Protein AF-A0A937BBY9-F1 (afdb_monomer_lite)

Sequence (87 aa):
MCLQLLVENAVKHNVVSRHNPIRIVIKTTDDGYLTVENNLNKKTRKSIESTGIGLANIREKYRLLNHSDVTITETSEHFRVVIPLIG

Foldseek 3Di:
DLVVLLVVVQVVFADDDPVDHKDWDWDADPVAKIKIKIWHRGDPDPPDDDPCVSVVVVQVVCVVVVHNPWDWDDDNTMTMTMGGHDD

Structure (mmCIF, N/CA/C/O backbone):
data_AF-A0A937BBY9-F1
#
_entry.id   AF-A0A937BBY9-F1
#
loop_
_atom_site.group_PDB
_atom_site.id
_atom_site.type_symbol
_atom_site.label_atom_id
_atom_site.label_alt_id
_atom_site.label_comp_id
_atom_site.label_asym_id
_atom_site.label_entity_id
_atom_site.label_seq_id
_atom_site.pdbx_PDB_ins_code
_atom_site.Cartn_x
_atom_site.Cartn_y
_atom_site.Cartn_z
_atom_site.occupancy
_atom_site.B_iso_or_equiv
_atom_site.auth_seq_id
_atom_site.auth_comp_id
_atom_site.auth_asym_id
_atom_site.auth_atom_id
_atom_site.pdbx_PDB_model_num
ATOM 1 N N . MET A 1 1 ? -4.401 12.217 5.054 1.00 67.06 1 MET A N 1
ATOM 2 C CA . MET A 1 1 ? -2.927 12.026 5.088 1.00 67.06 1 MET A CA 1
ATOM 3 C C . MET A 1 1 ? -2.483 10.649 4.579 1.00 67.06 1 MET A C 1
ATOM 5 O O . MET A 1 1 ? -1.556 10.608 3.787 1.00 67.06 1 MET A O 1
ATOM 9 N N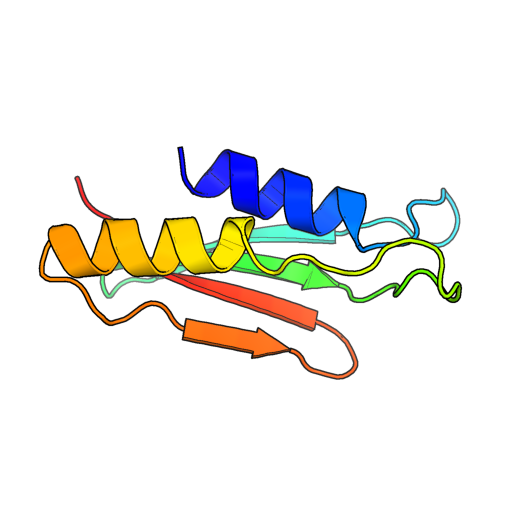 . CYS A 1 2 ? -3.119 9.530 4.964 1.00 86.38 2 CYS A N 1
ATOM 10 C CA . CYS A 1 2 ? -2.670 8.194 4.523 1.00 86.38 2 CYS A CA 1
ATOM 11 C C . CYS A 1 2 ? -2.837 7.940 3.016 1.00 86.38 2 CYS A C 1
ATOM 13 O O . CYS A 1 2 ? -1.946 7.359 2.408 1.00 86.38 2 CYS A O 1
ATOM 15 N N . LEU A 1 3 ? -3.918 8.428 2.397 1.00 89.25 3 LEU A N 1
ATOM 16 C CA . LEU A 1 3 ? -4.152 8.234 0.961 1.00 89.25 3 LEU A CA 1
ATOM 17 C C . LEU A 1 3 ? -3.031 8.819 0.088 1.00 89.25 3 LEU A C 1
ATOM 19 O O . LEU A 1 3 ? -2.529 8.130 -0.792 1.00 89.25 3 LEU A O 1
ATOM 23 N N . GLN A 1 4 ? -2.603 10.056 0.359 1.00 90.50 4 GLN A N 1
ATOM 24 C CA . GLN A 1 4 ? -1.508 10.695 -0.380 1.00 90.50 4 GLN A CA 1
ATOM 25 C C . GLN A 1 4 ? -0.230 9.848 -0.320 1.00 90.50 4 GLN A C 1
ATOM 27 O O . GLN A 1 4 ? 0.358 9.553 -1.354 1.00 90.50 4 GLN A O 1
ATOM 32 N N . LEU A 1 5 ? 0.148 9.390 0.876 1.00 90.75 5 LEU A N 1
ATOM 33 C CA . LEU A 1 5 ? 1.331 8.553 1.078 1.00 90.75 5 LEU A CA 1
ATOM 34 C C . LEU A 1 5 ? 1.231 7.222 0.311 1.00 90.75 5 LEU A C 1
ATOM 36 O O . LEU A 1 5 ? 2.206 6.778 -0.292 1.00 90.75 5 LEU A O 1
ATOM 40 N N . LEU A 1 6 ? 0.053 6.590 0.292 1.00 91.50 6 LEU A N 1
ATOM 41 C CA . LEU A 1 6 ? -0.170 5.346 -0.454 1.00 91.50 6 LEU A CA 1
ATOM 42 C C . LEU A 1 6 ? -0.065 5.552 -1.972 1.00 91.50 6 LEU A C 1
ATOM 44 O O . LEU A 1 6 ? 0.534 4.724 -2.660 1.00 91.50 6 LEU A O 1
ATOM 48 N N . VAL A 1 7 ? -0.571 6.675 -2.485 1.00 92.00 7 VAL A N 1
ATOM 49 C CA . VAL A 1 7 ? -0.432 7.052 -3.900 1.00 92.00 7 VAL A CA 1
ATOM 50 C C . VAL A 1 7 ? 1.031 7.355 -4.250 1.00 92.00 7 VAL A C 1
ATOM 52 O O . VAL A 1 7 ? 1.532 6.870 -5.265 1.00 92.00 7 VAL A O 1
ATOM 55 N N . GLU A 1 8 ? 1.750 8.088 -3.397 1.00 90.50 8 GLU A N 1
ATOM 56 C CA . GLU A 1 8 ? 3.182 8.365 -3.577 1.00 90.50 8 GLU A CA 1
ATOM 57 C C . GLU A 1 8 ? 4.015 7.075 -3.589 1.00 90.50 8 GLU A C 1
ATOM 59 O O . GLU A 1 8 ? 4.882 6.908 -4.450 1.00 90.50 8 GLU A O 1
ATOM 64 N N . ASN A 1 9 ? 3.718 6.127 -2.692 1.00 87.81 9 ASN A N 1
ATOM 65 C CA . ASN A 1 9 ? 4.362 4.812 -2.677 1.00 87.81 9 ASN A CA 1
ATOM 66 C C . ASN A 1 9 ? 4.141 4.059 -3.994 1.00 87.81 9 ASN A C 1
ATOM 68 O O . ASN A 1 9 ? 5.102 3.536 -4.566 1.00 87.81 9 ASN A O 1
ATOM 72 N N . ALA A 1 10 ? 2.906 4.041 -4.502 1.00 89.56 10 ALA A N 1
ATOM 73 C CA . ALA A 1 10 ? 2.587 3.391 -5.766 1.00 89.56 10 ALA A CA 1
ATOM 74 C C . ALA A 1 10 ? 3.437 3.973 -6.912 1.00 89.56 10 ALA A C 1
ATOM 76 O O . ALA A 1 10 ? 4.081 3.226 -7.648 1.00 89.56 10 ALA A O 1
ATOM 77 N N . VAL A 1 11 ? 3.542 5.298 -7.023 1.00 88.81 11 VAL A N 1
ATOM 78 C CA . VAL A 1 11 ? 4.351 5.947 -8.072 1.00 88.81 11 VAL A CA 1
ATOM 79 C C . VAL A 1 11 ? 5.857 5.720 -7.872 1.00 88.81 11 VAL A C 1
ATOM 81 O O . VAL A 1 11 ? 6.589 5.466 -8.832 1.00 88.81 11 VAL A O 1
ATOM 84 N N . LYS A 1 12 ? 6.349 5.779 -6.629 1.00 86.62 12 LYS A N 1
ATOM 85 C CA . LYS A 1 12 ? 7.778 5.636 -6.313 1.00 86.62 12 LYS A CA 1
ATOM 86 C C . LYS A 1 12 ? 8.309 4.248 -6.673 1.00 86.62 12 LYS A C 1
ATOM 88 O O . LYS A 1 12 ? 9.389 4.148 -7.269 1.00 86.62 12 LYS A O 1
ATOM 93 N N . HIS A 1 13 ? 7.549 3.203 -6.350 1.00 82.94 13 HIS A N 1
ATOM 94 C CA . HIS A 1 13 ? 7.986 1.810 -6.465 1.00 82.94 13 HIS A CA 1
ATOM 95 C C . HIS A 1 13 ? 7.654 1.143 -7.814 1.00 82.94 13 HIS A C 1
ATOM 97 O O . HIS A 1 13 ? 8.248 0.111 -8.136 1.00 82.94 13 HIS A O 1
ATOM 103 N N . ASN A 1 14 ? 6.799 1.751 -8.644 1.00 84.56 14 ASN A N 1
ATOM 104 C CA . ASN A 1 14 ? 6.473 1.236 -9.977 1.00 84.56 14 ASN A CA 1
ATOM 105 C C . ASN A 1 14 ? 7.251 1.932 -11.098 1.00 84.56 14 ASN A C 1
ATOM 107 O O . ASN A 1 14 ? 7.530 3.131 -11.053 1.00 84.56 14 ASN A O 1
ATOM 111 N N . VAL A 1 15 ? 7.580 1.176 -12.145 1.00 84.44 15 VAL A N 1
ATOM 112 C CA . VAL A 1 15 ? 7.958 1.705 -13.455 1.00 84.44 15 VAL A CA 1
ATOM 113 C C . VAL A 1 15 ? 6.716 2.362 -14.037 1.00 84.44 15 VAL A C 1
ATOM 115 O O . VAL A 1 15 ? 5.721 1.694 -14.299 1.00 84.44 15 VAL A O 1
ATOM 118 N N . VAL A 1 16 ? 6.783 3.673 -14.245 1.00 83.25 16 VAL A N 1
ATOM 119 C CA . VAL A 1 16 ? 5.716 4.435 -14.891 1.00 83.25 16 VAL A CA 1
ATOM 120 C C . VAL A 1 16 ? 6.177 4.757 -16.304 1.00 83.25 16 VAL A C 1
ATOM 122 O O . VAL A 1 16 ? 7.147 5.489 -16.497 1.00 83.25 16 VAL A O 1
ATOM 125 N N . SER A 1 17 ? 5.509 4.181 -17.301 1.00 84.94 17 SER A N 1
ATOM 126 C CA . SER A 1 17 ? 5.785 4.457 -18.711 1.00 84.94 17 SER A CA 1
ATOM 127 C C . SER A 1 17 ? 4.492 4.472 -19.518 1.00 84.94 17 SER A C 1
ATOM 129 O O . SER A 1 17 ? 3.482 3.922 -19.089 1.00 84.94 17 SER A O 1
ATOM 131 N N . ARG A 1 18 ? 4.521 5.060 -20.719 1.00 84.12 18 ARG A N 1
ATOM 132 C CA . ARG A 1 18 ? 3.359 5.040 -21.623 1.00 84.12 18 ARG A CA 1
ATOM 133 C C . ARG A 1 18 ? 2.928 3.624 -22.022 1.00 84.12 18 ARG A C 1
ATOM 135 O O . ARG A 1 18 ? 1.740 3.386 -22.173 1.00 84.12 18 ARG A O 1
ATOM 142 N N . HIS A 1 19 ? 3.881 2.702 -22.171 1.00 86.56 19 HIS A N 1
ATOM 143 C CA . HIS A 1 19 ? 3.619 1.311 -22.565 1.00 86.56 19 HIS A CA 1
ATOM 144 C C . HIS A 1 19 ? 3.187 0.431 -21.391 1.00 86.56 19 HIS A C 1
ATOM 146 O O . HIS A 1 19 ? 2.608 -0.628 -21.594 1.00 86.56 19 HIS A O 1
ATOM 152 N N . ASN A 1 20 ? 3.480 0.865 -20.166 1.00 84.38 20 ASN A N 1
ATOM 153 C CA . ASN A 1 20 ? 3.111 0.161 -18.954 1.00 84.38 20 ASN A CA 1
ATOM 154 C C . ASN A 1 20 ? 2.643 1.179 -17.901 1.00 84.38 20 ASN A C 1
ATOM 156 O O . ASN A 1 20 ? 3.448 1.618 -17.067 1.00 84.38 20 ASN A O 1
ATOM 160 N N . PRO A 1 21 ? 1.387 1.653 -18.006 1.00 89.50 21 PRO A N 1
ATOM 161 C CA . PRO A 1 21 ? 0.860 2.660 -17.104 1.00 89.50 21 PRO A CA 1
ATOM 162 C C . PRO A 1 21 ? 0.656 2.079 -15.704 1.00 89.50 21 PRO A C 1
ATOM 164 O O . PRO A 1 21 ? 0.327 0.903 -15.523 1.00 89.50 21 PRO A O 1
ATOM 167 N N . ILE A 1 22 ? 0.811 2.937 -14.699 1.00 91.75 22 ILE A N 1
ATOM 168 C CA . ILE A 1 22 ? 0.362 2.617 -13.350 1.00 91.75 22 ILE A CA 1
ATOM 169 C C . ILE A 1 22 ? -1.149 2.826 -13.267 1.00 91.75 22 ILE A C 1
ATOM 171 O O . ILE A 1 22 ? -1.672 3.870 -13.660 1.00 91.75 22 ILE A O 1
ATOM 175 N N . ARG A 1 23 ? -1.851 1.827 -12.746 1.00 94.44 23 ARG A N 1
ATOM 176 C CA . ARG A 1 23 ? -3.280 1.872 -12.464 1.00 94.44 23 ARG A CA 1
ATOM 177 C C . ARG A 1 23 ? -3.462 1.808 -10.962 1.00 94.44 23 ARG A C 1
ATOM 179 O O . ARG A 1 23 ? -3.157 0.783 -10.363 1.00 94.44 23 ARG A O 1
ATOM 186 N N . ILE A 1 24 ? -3.967 2.892 -10.381 1.00 95.62 24 ILE A N 1
ATOM 187 C CA . ILE A 1 24 ? -4.299 2.967 -8.958 1.00 95.62 24 ILE A CA 1
ATOM 188 C C . ILE A 1 24 ? -5.817 2.861 -8.813 1.00 95.62 24 ILE A C 1
ATOM 190 O O . ILE A 1 24 ? -6.559 3.601 -9.457 1.00 95.62 24 ILE A O 1
ATOM 194 N N . VAL A 1 25 ? -6.272 1.935 -7.978 1.00 96.69 25 VAL A N 1
ATOM 195 C CA . VAL A 1 25 ? -7.677 1.737 -7.621 1.00 96.69 25 VAL A CA 1
ATOM 196 C C . VAL A 1 25 ? -7.855 2.134 -6.166 1.00 96.69 25 VAL A C 1
ATOM 198 O O . VAL A 1 25 ? -7.181 1.605 -5.285 1.00 96.69 25 VAL A O 1
ATOM 201 N N . ILE A 1 26 ? -8.777 3.060 -5.926 1.00 96.38 26 ILE A N 1
ATOM 202 C CA . ILE A 1 26 ? -9.160 3.509 -4.590 1.00 96.38 26 ILE A CA 1
ATOM 203 C C . ILE A 1 26 ? -10.641 3.194 -4.440 1.00 96.38 26 ILE A C 1
ATOM 205 O O . ILE A 1 26 ? -11.450 3.638 -5.255 1.00 96.38 26 ILE A O 1
ATOM 209 N N . LYS A 1 27 ? -10.988 2.400 -3.433 1.00 96.06 27 LYS A N 1
ATOM 210 C CA . LYS A 1 27 ? -12.370 1.988 -3.181 1.00 96.06 27 LYS A CA 1
ATOM 211 C C . LYS A 1 27 ? -12.635 1.876 -1.693 1.00 96.06 27 LYS A C 1
ATOM 213 O O . LYS A 1 27 ? -11.727 1.560 -0.925 1.00 96.06 27 LYS A O 1
ATOM 218 N N . THR A 1 28 ? -13.880 2.100 -1.313 1.00 94.75 28 THR A N 1
ATOM 219 C CA . THR A 1 28 ? -14.377 1.796 0.023 1.00 94.75 28 THR A CA 1
ATOM 220 C C . THR A 1 28 ? -15.094 0.453 0.010 1.00 94.75 28 THR A C 1
ATOM 222 O O . THR A 1 28 ? -15.562 0.003 -1.037 1.00 94.75 28 THR A O 1
ATOM 225 N N . THR A 1 29 ? -15.151 -0.195 1.160 1.00 90.94 29 THR A N 1
ATOM 226 C CA . THR A 1 29 ? -15.930 -1.412 1.385 1.00 90.94 29 THR A CA 1
ATOM 227 C C . THR A 1 29 ? -17.085 -1.114 2.341 1.00 90.94 29 THR A C 1
ATOM 229 O O . THR A 1 29 ? -17.020 -0.151 3.110 1.00 90.94 29 THR A O 1
ATOM 232 N N . ASP A 1 30 ? -18.149 -1.917 2.284 1.00 90.62 30 ASP A N 1
ATOM 233 C CA . ASP A 1 30 ? -19.361 -1.703 3.093 1.00 90.62 30 ASP A CA 1
ATOM 234 C C . ASP A 1 30 ? -19.104 -1.843 4.605 1.00 90.62 30 ASP A C 1
ATOM 236 O O . ASP A 1 30 ? -19.817 -1.266 5.419 1.00 90.62 30 ASP A O 1
ATOM 240 N N . ASP A 1 31 ? -18.045 -2.559 4.986 1.00 89.25 31 ASP A N 1
ATOM 241 C CA . ASP A 1 31 ? -17.554 -2.7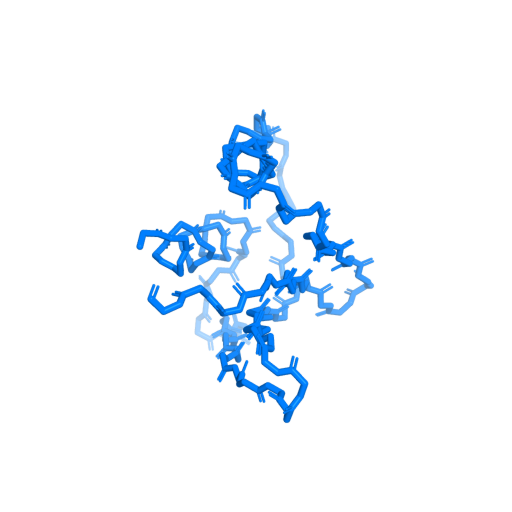16 6.359 1.00 89.25 31 ASP A CA 1
ATOM 242 C C . ASP A 1 31 ? -16.647 -1.559 6.826 1.00 89.25 31 ASP A C 1
ATOM 244 O O . ASP A 1 31 ? -16.040 -1.638 7.892 1.00 89.25 31 ASP A O 1
ATOM 248 N N . GLY A 1 32 ? -16.568 -0.463 6.063 1.00 91.50 32 GLY A N 1
ATOM 249 C CA . GLY A 1 32 ? -15.925 0.774 6.508 1.00 91.50 32 GLY A CA 1
ATOM 250 C C . GLY A 1 32 ? -14.407 0.798 6.340 1.00 91.50 32 GLY A C 1
ATOM 251 O O . GLY A 1 32 ? -13.722 1.468 7.111 1.00 91.50 32 GLY A O 1
ATOM 252 N N . TYR A 1 33 ? -13.857 0.118 5.332 1.00 93.62 33 TYR A N 1
ATOM 253 C CA . TYR A 1 33 ? -12.428 0.180 5.012 1.00 93.62 33 TYR A CA 1
ATOM 254 C C . TYR A 1 33 ? -12.168 0.925 3.705 1.00 93.62 33 TYR A C 1
ATOM 256 O O . TYR A 1 33 ? -12.974 0.934 2.776 1.00 93.62 33 TYR A O 1
ATOM 264 N N . LEU A 1 34 ? -10.987 1.529 3.616 1.00 94.00 34 LEU A N 1
ATOM 265 C CA . LEU A 1 34 ? -10.400 2.059 2.397 1.00 94.00 34 LEU A CA 1
ATOM 266 C C . LEU A 1 34 ? -9.387 1.052 1.858 1.00 94.00 34 LEU A C 1
ATOM 268 O O . LEU A 1 34 ? -8.419 0.702 2.532 1.00 94.00 34 LEU A O 1
ATOM 272 N N . THR A 1 35 ? -9.570 0.645 0.609 1.00 95.19 35 THR A N 1
ATOM 273 C CA . THR A 1 35 ? -8.585 -0.126 -0.147 1.00 95.19 35 THR A CA 1
ATOM 274 C C . THR A 1 35 ? -7.894 0.780 -1.158 1.00 95.19 35 THR A C 1
ATOM 276 O O . THR A 1 35 ? -8.558 1.405 -1.987 1.00 95.19 35 THR A O 1
ATOM 279 N N . VAL A 1 36 ? -6.561 0.802 -1.125 1.00 96.12 36 VAL A N 1
ATOM 280 C CA . VAL A 1 36 ? -5.711 1.423 -2.148 1.00 96.12 36 VAL A CA 1
ATOM 281 C C . VAL A 1 36 ? -4.854 0.336 -2.782 1.00 96.12 36 VAL A C 1
ATOM 283 O O . VAL A 1 36 ? -4.087 -0.336 -2.096 1.00 96.12 36 VAL A O 1
ATOM 286 N N . GLU A 1 37 ? -4.993 0.152 -4.089 1.00 96.12 37 GLU A N 1
ATOM 287 C CA . GLU A 1 37 ? -4.299 -0.885 -4.851 1.00 96.12 37 GLU A CA 1
ATOM 288 C C . GLU A 1 37 ? -3.622 -0.302 -6.087 1.00 96.12 37 GLU A C 1
ATOM 290 O O . GLU A 1 37 ? -4.194 0.554 -6.757 1.00 96.12 37 GLU A O 1
ATOM 295 N N . ASN A 1 38 ? -2.440 -0.809 -6.434 1.00 95.25 38 ASN A N 1
ATOM 296 C CA . ASN A 1 38 ? -1.823 -0.580 -7.736 1.00 95.25 38 ASN A CA 1
ATOM 297 C C . ASN A 1 38 ? -1.392 -1.895 -8.397 1.00 95.25 38 ASN A C 1
ATOM 299 O O . ASN A 1 38 ? -1.029 -2.851 -7.711 1.00 95.25 38 ASN A O 1
ATOM 303 N N . ASN A 1 39 ? -1.375 -1.936 -9.731 1.00 93.44 39 ASN A N 1
ATOM 304 C CA . ASN A 1 39 ? -0.673 -2.994 -10.465 1.00 93.44 39 ASN A CA 1
ATOM 305 C C . ASN A 1 39 ? 0.840 -2.936 -10.191 1.00 93.44 39 ASN A C 1
ATOM 307 O O . ASN A 1 39 ? 1.388 -1.855 -9.966 1.00 93.44 39 ASN A O 1
ATOM 311 N N . LEU A 1 40 ? 1.505 -4.090 -10.187 1.00 86.62 40 LEU A N 1
ATOM 312 C CA . LEU A 1 40 ? 2.932 -4.223 -9.915 1.00 86.62 40 LEU A CA 1
ATOM 313 C C . LEU A 1 40 ? 3.749 -4.261 -11.198 1.00 86.62 40 LEU A C 1
ATOM 315 O O . LEU A 1 40 ? 3.870 -5.274 -11.875 1.00 86.62 40 LEU A O 1
ATOM 319 N N . ASN A 1 41 ? 4.417 -3.147 -11.442 1.00 83.81 41 ASN A N 1
ATOM 320 C CA . ASN A 1 41 ? 5.435 -2.977 -12.458 1.00 83.81 41 ASN A CA 1
ATOM 321 C C . ASN A 1 41 ? 6.747 -2.650 -11.755 1.00 83.81 41 ASN A C 1
ATOM 323 O O . ASN A 1 41 ? 7.208 -1.510 -11.783 1.00 83.81 41 ASN A O 1
ATOM 327 N N . LYS A 1 42 ? 7.320 -3.617 -11.034 1.00 73.06 42 LYS A N 1
ATOM 328 C CA . LYS A 1 42 ? 8.479 -3.362 -10.165 1.00 73.06 42 LYS A CA 1
ATOM 329 C C . LYS A 1 42 ? 9.635 -2.755 -10.961 1.00 73.06 42 LYS A C 1
ATOM 331 O O . LYS A 1 42 ? 10.052 -3.300 -11.982 1.00 73.06 42 LYS A O 1
ATOM 336 N N . LYS A 1 43 ? 10.196 -1.644 -10.470 1.00 71.94 43 LYS A N 1
ATOM 337 C CA . LYS A 1 43 ? 11.465 -1.110 -10.988 1.00 71.94 43 LYS A CA 1
ATOM 338 C C . LYS A 1 43 ? 12.549 -2.172 -10.805 1.00 71.94 43 LYS A C 1
ATOM 340 O O . LYS A 1 43 ? 13.002 -2.412 -9.692 1.00 71.94 43 LYS A O 1
ATOM 345 N N . THR A 1 44 ? 12.978 -2.804 -11.895 1.00 59.50 44 THR A N 1
ATOM 346 C CA . THR A 1 44 ?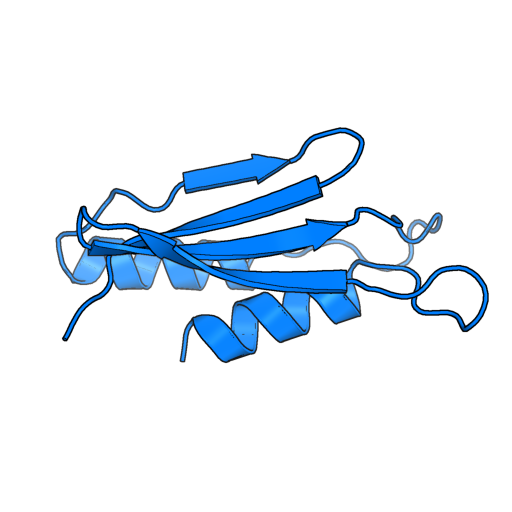 14.080 -3.777 -11.937 1.00 59.50 44 THR A CA 1
ATOM 347 C C . THR A 1 44 ? 15.432 -3.080 -11.789 1.00 59.50 44 THR A C 1
ATOM 349 O O . THR A 1 44 ? 16.276 -3.140 -12.674 1.00 59.50 44 THR A O 1
ATOM 352 N N . ARG A 1 45 ? 15.666 -2.383 -10.673 1.00 48.03 45 ARG A N 1
ATOM 353 C CA . ARG A 1 45 ? 17.008 -1.955 -10.254 1.00 48.03 45 ARG A CA 1
ATOM 354 C C . ARG A 1 45 ? 17.093 -1.920 -8.735 1.00 48.03 45 ARG A C 1
ATOM 356 O O . ARG A 1 45 ? 16.197 -1.408 -8.074 1.00 48.03 45 ARG A O 1
ATOM 363 N N . LYS A 1 46 ? 18.246 -2.352 -8.218 1.00 50.44 46 LYS A N 1
ATOM 364 C CA . LYS A 1 46 ? 18.777 -2.155 -6.853 1.00 50.44 46 LYS A CA 1
ATOM 365 C C . LYS A 1 46 ? 18.811 -0.677 -6.374 1.00 50.44 46 LYS A C 1
ATOM 367 O O . LYS A 1 46 ? 19.524 -0.366 -5.435 1.00 50.44 46 LYS A O 1
ATOM 372 N N . SER A 1 47 ? 18.121 0.260 -7.030 1.00 49.88 47 SER A N 1
ATOM 373 C CA . SER A 1 47 ? 18.304 1.709 -6.862 1.00 49.88 47 SER A CA 1
ATOM 374 C C . SER A 1 47 ? 17.273 2.390 -5.959 1.00 49.88 47 SER A C 1
ATOM 376 O O . SER A 1 47 ? 17.343 3.601 -5.788 1.00 49.88 47 SER A O 1
ATOM 378 N N . ILE A 1 48 ? 16.298 1.663 -5.409 1.00 54.00 48 ILE A N 1
ATOM 379 C CA . ILE A 1 48 ? 15.388 2.200 -4.390 1.00 54.00 48 ILE A CA 1
ATOM 380 C C . ILE A 1 48 ? 15.243 1.134 -3.311 1.00 54.00 48 ILE A C 1
ATOM 382 O O . ILE A 1 48 ? 14.352 0.289 -3.381 1.00 54.00 48 ILE A O 1
ATOM 386 N N . GLU A 1 49 ? 16.129 1.157 -2.318 1.00 58.56 49 GLU A N 1
ATOM 387 C CA . GLU A 1 49 ? 15.835 0.471 -1.064 1.00 58.56 49 GLU A CA 1
ATOM 388 C C . GLU A 1 49 ? 14.546 1.077 -0.501 1.00 58.56 49 GLU A C 1
ATOM 390 O O . GLU A 1 49 ? 14.434 2.287 -0.279 1.00 58.56 49 GLU A O 1
ATOM 395 N N . SER A 1 50 ? 13.518 0.242 -0.347 1.00 67.50 50 SER A N 1
ATOM 396 C CA . SER A 1 50 ? 12.339 0.650 0.399 1.00 67.50 50 SER A CA 1
ATOM 397 C C . SER A 1 50 ? 12.747 0.744 1.858 1.00 67.50 50 SER A C 1
ATOM 399 O O . SER A 1 50 ? 13.035 -0.268 2.487 1.00 67.50 50 SER A O 1
ATOM 401 N N . THR A 1 51 ? 12.753 1.951 2.413 1.00 73.19 51 THR A N 1
ATOM 402 C CA . THR A 1 51 ? 13.030 2.146 3.840 1.00 73.19 51 THR A CA 1
ATOM 403 C C . THR A 1 51 ? 11.878 1.657 4.723 1.00 73.19 51 THR A C 1
ATOM 405 O O . THR A 1 51 ? 11.995 1.668 5.942 1.00 73.19 51 THR A O 1
ATOM 408 N N . GLY A 1 52 ? 10.728 1.285 4.140 1.00 79.50 52 GLY A N 1
ATOM 409 C CA . GLY A 1 52 ? 9.535 0.835 4.869 1.00 79.50 52 GLY A CA 1
ATOM 410 C C . GLY A 1 52 ? 8.843 1.917 5.712 1.00 79.50 52 GLY A C 1
ATOM 411 O O . GLY A 1 52 ? 7.729 1.693 6.186 1.00 79.50 52 GLY A O 1
ATOM 412 N N . ILE A 1 53 ? 9.448 3.104 5.843 1.00 84.19 53 ILE A N 1
ATOM 413 C CA . ILE A 1 53 ? 9.018 4.196 6.730 1.00 84.19 53 ILE A CA 1
ATOM 414 C C . ILE A 1 53 ? 7.565 4.596 6.466 1.00 84.19 53 ILE A C 1
ATOM 416 O O . ILE A 1 53 ? 6.799 4.785 7.405 1.00 84.19 53 ILE A O 1
ATOM 420 N N . GLY A 1 54 ? 7.146 4.679 5.199 1.00 85.62 54 GLY A N 1
ATOM 421 C CA . GLY A 1 54 ? 5.781 5.086 4.863 1.00 85.62 54 GLY A CA 1
ATOM 422 C C . GLY A 1 54 ? 4.716 4.135 5.422 1.00 85.62 54 GLY A C 1
ATOM 423 O O . GLY A 1 54 ? 3.737 4.578 6.019 1.00 85.62 54 GLY A O 1
ATOM 424 N N . LEU A 1 55 ? 4.926 2.825 5.279 1.00 89.00 55 LEU A N 1
ATOM 425 C CA . LEU A 1 55 ? 3.992 1.816 5.788 1.00 89.00 55 LEU A CA 1
ATOM 426 C C . LEU A 1 55 ? 4.085 1.676 7.311 1.00 89.00 55 LEU A C 1
ATOM 428 O O . LEU A 1 55 ? 3.061 1.469 7.958 1.00 89.00 5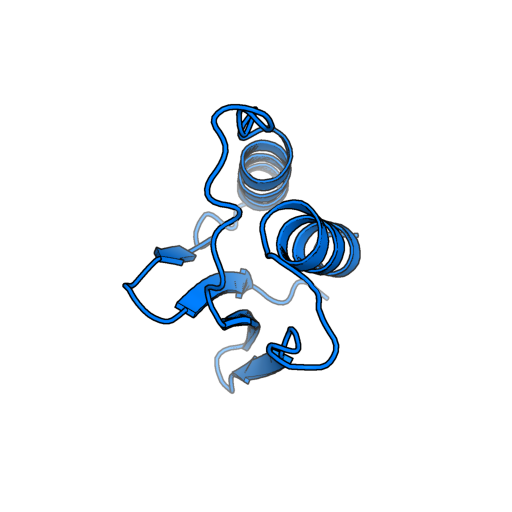5 LEU A O 1
ATOM 432 N N . ALA A 1 56 ? 5.282 1.827 7.885 1.00 89.69 56 ALA A N 1
ATOM 433 C CA . ALA A 1 56 ? 5.471 1.871 9.333 1.00 89.69 56 ALA A CA 1
ATOM 434 C C . ALA A 1 56 ? 4.709 3.051 9.960 1.00 89.69 56 ALA A C 1
ATOM 436 O O . ALA A 1 56 ? 3.975 2.857 10.924 1.00 89.69 56 ALA A O 1
ATOM 437 N N . ASN A 1 57 ? 4.780 4.239 9.350 1.00 89.06 57 ASN A N 1
ATOM 438 C CA . ASN A 1 57 ? 4.048 5.426 9.798 1.00 89.06 57 ASN A CA 1
ATOM 439 C C . ASN A 1 57 ? 2.529 5.236 9.734 1.00 89.06 57 ASN A C 1
ATOM 441 O O . ASN A 1 57 ? 1.815 5.696 10.624 1.00 89.06 57 ASN A O 1
ATOM 445 N N . ILE A 1 58 ? 2.020 4.565 8.693 1.00 90.38 58 ILE A N 1
ATOM 446 C CA . ILE A 1 58 ? 0.593 4.233 8.605 1.00 90.38 58 ILE A CA 1
ATOM 447 C C . ILE A 1 58 ? 0.210 3.278 9.735 1.00 90.38 58 ILE A C 1
ATOM 449 O O . ILE A 1 58 ? -0.728 3.574 10.468 1.00 90.38 58 ILE A O 1
ATOM 453 N N . ARG A 1 59 ? 0.946 2.175 9.917 1.00 91.12 59 ARG A N 1
ATOM 454 C CA . ARG A 1 59 ? 0.662 1.211 10.990 1.00 91.12 59 ARG A CA 1
ATOM 455 C C . ARG A 1 59 ? 0.682 1.862 12.367 1.00 91.12 59 ARG A C 1
ATOM 457 O O . ARG A 1 59 ? -0.250 1.656 13.134 1.00 91.12 59 ARG A O 1
ATOM 464 N N . GLU A 1 60 ? 1.692 2.676 12.655 1.00 90.69 60 GLU A N 1
ATOM 465 C CA . GLU A 1 60 ? 1.818 3.336 13.954 1.00 90.69 60 GLU A CA 1
ATOM 466 C C . GLU A 1 60 ? 0.688 4.339 14.198 1.00 90.69 60 GLU A C 1
ATOM 468 O O . GLU A 1 60 ? 0.089 4.345 15.270 1.00 90.69 60 GLU A O 1
ATOM 473 N N . LYS A 1 61 ? 0.318 5.134 13.186 1.00 89.69 61 LYS A N 1
ATOM 474 C CA . LYS A 1 61 ? -0.824 6.053 13.290 1.00 89.69 61 LYS A CA 1
ATOM 475 C C . LYS A 1 61 ? -2.120 5.312 13.626 1.00 89.69 61 LYS A C 1
ATOM 477 O O . LYS A 1 61 ? -2.866 5.761 14.488 1.00 89.69 61 LYS A O 1
ATOM 482 N N . TYR A 1 62 ? -2.385 4.203 12.946 1.00 91.56 62 TYR A N 1
ATOM 483 C CA . TYR A 1 62 ? -3.589 3.405 13.169 1.00 91.56 62 TYR A CA 1
ATOM 484 C C . TYR A 1 62 ? -3.558 2.705 14.538 1.00 91.56 62 TYR A C 1
ATOM 486 O O . TYR A 1 62 ? -4.544 2.754 15.273 1.00 91.56 62 TYR A O 1
ATOM 494 N N . ARG A 1 63 ? -2.391 2.1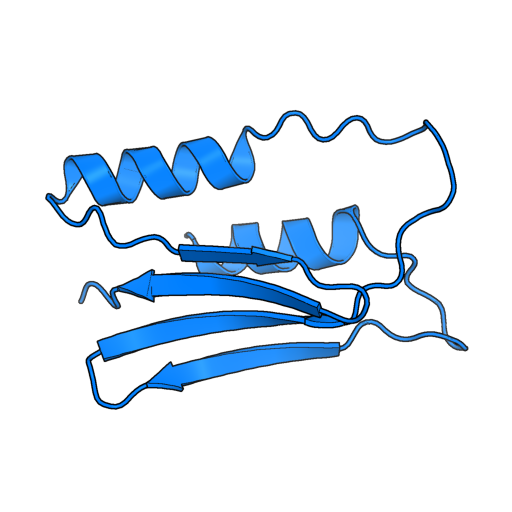96 14.958 1.00 90.38 63 ARG A N 1
ATOM 495 C CA . ARG A 1 63 ? -2.170 1.654 16.306 1.00 90.38 63 ARG A CA 1
ATOM 496 C C . ARG A 1 63 ? -2.495 2.673 17.403 1.00 90.38 63 ARG A C 1
ATOM 498 O O . ARG A 1 63 ? -3.167 2.322 18.365 1.00 90.38 63 ARG A O 1
ATOM 505 N N . LEU A 1 64 ? -2.051 3.925 17.259 1.00 90.50 64 LEU A N 1
ATOM 506 C CA . LEU A 1 64 ? -2.334 5.005 18.218 1.00 90.50 64 LEU A CA 1
ATOM 507 C C . LEU A 1 64 ? -3.826 5.357 18.313 1.00 90.50 64 LEU A C 1
ATOM 509 O O . LEU A 1 64 ? -4.262 5.894 19.326 1.00 90.50 64 LEU A O 1
ATOM 513 N N . LEU A 1 65 ? -4.603 5.043 17.276 1.00 89.50 65 LEU A N 1
ATOM 514 C CA . LEU A 1 65 ? -6.054 5.227 17.235 1.00 89.50 65 LEU A CA 1
ATOM 515 C C . LEU A 1 65 ? -6.820 3.967 17.673 1.00 89.50 65 LEU A C 1
ATOM 517 O O . LEU A 1 65 ? -8.026 3.900 17.479 1.00 89.50 65 LEU A O 1
ATOM 521 N N . ASN A 1 66 ? -6.141 2.970 18.256 1.00 87.69 66 ASN A N 1
ATOM 522 C CA . ASN A 1 66 ? -6.705 1.663 18.624 1.00 87.69 66 ASN A CA 1
ATOM 523 C C . ASN A 1 66 ? -7.313 0.882 17.445 1.00 87.69 66 ASN A C 1
ATOM 525 O O . ASN A 1 66 ? -8.187 0.040 17.634 1.00 87.69 66 ASN A O 1
ATOM 529 N N . HIS A 1 67 ? -6.814 1.122 16.233 1.00 84.31 67 HIS A N 1
ATOM 530 C CA . HIS A 1 67 ? -7.174 0.382 15.031 1.00 84.31 67 HIS A CA 1
ATOM 531 C C . HIS A 1 67 ? -5.942 -0.373 14.527 1.00 84.31 67 HIS A C 1
ATOM 533 O O . HIS A 1 67 ? -5.068 0.205 13.895 1.00 84.31 67 HIS A O 1
ATOM 539 N N . SER A 1 68 ? -5.822 -1.668 14.802 1.00 73.50 68 SER A N 1
ATOM 540 C CA . SER A 1 68 ? -4.657 -2.459 14.363 1.00 73.50 68 SER A CA 1
ATOM 541 C C . SER A 1 68 ? -4.798 -3.060 12.962 1.00 73.50 68 SER A C 1
ATOM 543 O O . SER A 1 68 ? -3.856 -3.675 12.461 1.00 73.50 68 SER A O 1
ATOM 545 N N . ASP A 1 69 ? -5.936 -2.856 12.301 1.00 82.56 69 ASP A N 1
ATOM 546 C CA . ASP A 1 69 ? -6.388 -3.689 11.177 1.00 82.56 69 ASP A CA 1
ATOM 547 C C . ASP A 1 69 ? -5.849 -3.219 9.814 1.00 82.56 69 ASP A C 1
ATOM 549 O O . ASP A 1 69 ? -6.499 -3.318 8.773 1.00 82.56 69 ASP A O 1
ATOM 553 N N . VAL A 1 70 ? -4.625 -2.684 9.808 1.00 91.25 70 VAL A N 1
ATOM 554 C CA . VAL A 1 70 ? -3.924 -2.298 8.579 1.00 91.25 70 VAL A CA 1
ATOM 555 C C . VAL A 1 70 ? -3.390 -3.552 7.893 1.00 91.25 70 VAL A C 1
ATOM 557 O O . VAL A 1 70 ? -2.378 -4.126 8.308 1.00 91.25 70 VAL A O 1
ATOM 560 N N . THR A 1 71 ? -4.025 -3.938 6.790 1.00 93.00 71 THR A N 1
ATOM 561 C CA . THR A 1 71 ? -3.615 -5.098 5.992 1.00 93.00 71 THR A CA 1
ATOM 562 C C . THR A 1 71 ? -2.818 -4.654 4.775 1.00 93.00 71 THR A C 1
ATOM 564 O O . THR A 1 71 ? -3.208 -3.737 4.053 1.00 93.00 71 THR A O 1
ATOM 567 N N . ILE A 1 72 ? -1.686 -5.315 4.535 1.00 92.56 72 ILE A N 1
ATOM 568 C CA . ILE A 1 72 ? -0.835 -5.076 3.368 1.00 92.56 72 ILE A CA 1
ATOM 569 C C . ILE A 1 72 ? -0.644 -6.402 2.652 1.00 92.56 72 ILE A C 1
ATOM 571 O O . ILE A 1 72 ? -0.194 -7.372 3.261 1.00 92.56 72 ILE A O 1
ATOM 575 N N . THR A 1 73 ? -0.976 -6.434 1.368 1.00 93.69 73 THR A N 1
ATOM 576 C CA . THR A 1 73 ? -0.861 -7.629 0.534 1.00 93.69 73 THR A CA 1
ATOM 577 C C . THR A 1 73 ? -0.110 -7.284 -0.739 1.00 93.69 73 THR A C 1
ATOM 579 O O . THR A 1 73 ? -0.431 -6.314 -1.422 1.00 93.69 73 THR A O 1
ATOM 582 N N . GLU A 1 74 ? 0.882 -8.101 -1.064 1.00 91.38 74 GLU A N 1
ATOM 583 C CA . GLU A 1 74 ? 1.643 -8.007 -2.301 1.00 91.38 74 GLU A CA 1
ATOM 584 C C . GLU A 1 74 ? 1.560 -9.353 -3.023 1.00 91.38 74 GLU A C 1
ATOM 586 O O . GLU A 1 74 ? 1.855 -10.394 -2.437 1.00 91.38 74 GLU A O 1
ATOM 591 N N . THR A 1 75 ? 1.126 -9.335 -4.279 1.00 91.19 75 THR A N 1
ATOM 592 C CA . THR A 1 75 ? 1.091 -10.510 -5.159 1.00 91.19 75 THR A CA 1
ATOM 593 C C . THR A 1 75 ? 2.109 -10.342 -6.288 1.00 91.19 75 THR A C 1
ATOM 595 O O . THR A 1 75 ? 2.934 -9.432 -6.266 1.00 91.19 75 THR A O 1
ATOM 598 N N . SER A 1 76 ? 2.094 -11.214 -7.295 1.00 87.88 76 SER A N 1
ATOM 599 C CA . SER A 1 76 ? 2.859 -10.991 -8.530 1.00 87.88 76 SER A CA 1
ATOM 600 C C . SER A 1 76 ? 2.320 -9.822 -9.360 1.00 87.88 76 SER A C 1
ATOM 602 O O . SER A 1 76 ? 3.068 -9.238 -10.138 1.00 87.88 76 SER A O 1
ATOM 604 N N . GLU A 1 77 ? 1.042 -9.474 -9.191 1.00 90.50 77 GLU A N 1
ATOM 605 C CA . GLU A 1 77 ? 0.316 -8.544 -10.065 1.00 90.50 77 GLU A CA 1
ATOM 606 C C . GLU A 1 77 ? -0.097 -7.251 -9.365 1.00 90.50 77 GLU A C 1
ATOM 608 O O . GLU A 1 77 ? -0.243 -6.225 -10.028 1.00 90.50 77 GLU A O 1
ATOM 613 N N . HIS A 1 78 ? -0.270 -7.268 -8.041 1.00 93.50 78 HIS A N 1
ATOM 614 C CA . HIS A 1 78 ? -0.847 -6.154 -7.295 1.00 93.50 78 HIS A CA 1
ATOM 615 C C . HIS A 1 78 ? -0.151 -5.894 -5.963 1.00 93.50 78 HIS A C 1
ATOM 617 O O . HIS A 1 78 ? 0.251 -6.814 -5.253 1.00 93.50 78 HIS A O 1
ATOM 623 N N . PHE A 1 79 ? -0.082 -4.617 -5.598 1.00 94.00 79 PHE A N 1
ATOM 624 C CA . PHE A 1 79 ? 0.216 -4.166 -4.245 1.00 94.00 79 PHE A CA 1
ATOM 625 C C . PHE A 1 79 ? -1.028 -3.487 -3.685 1.00 94.00 79 PHE A C 1
ATOM 627 O O . PHE A 1 79 ? -1.561 -2.569 -4.309 1.00 94.00 79 PHE A O 1
ATOM 634 N N . ARG A 1 80 ? -1.501 -3.948 -2.527 1.00 95.81 80 ARG A N 1
ATOM 635 C CA . ARG A 1 80 ? -2.756 -3.519 -1.909 1.00 95.81 80 ARG A CA 1
ATOM 636 C C . ARG A 1 80 ? -2.535 -3.167 -0.445 1.00 95.81 80 ARG A C 1
ATOM 638 O O . ARG A 1 80 ? -1.934 -3.936 0.304 1.00 95.81 80 ARG A O 1
ATOM 645 N N . VAL A 1 81 ? -3.089 -2.033 -0.031 1.00 95.38 81 VAL A N 1
ATOM 646 C CA . VAL A 1 81 ? -3.189 -1.627 1.371 1.00 95.38 81 VAL A CA 1
ATOM 647 C C . VAL A 1 81 ? -4.655 -1.405 1.719 1.00 95.38 81 VAL A C 1
ATOM 649 O O . VAL A 1 81 ? -5.365 -0.698 1.003 1.00 95.38 81 VAL A O 1
ATOM 652 N N . VAL A 1 82 ? -5.094 -2.011 2.817 1.00 94.88 82 VAL A N 1
ATOM 653 C CA . VAL A 1 82 ? -6.440 -1.874 3.375 1.00 94.88 82 VAL A CA 1
ATOM 654 C C . VAL A 1 82 ? -6.316 -1.243 4.755 1.00 94.88 82 VAL A C 1
ATOM 656 O O . VAL A 1 82 ? -5.541 -1.721 5.584 1.00 94.88 82 VAL A O 1
ATOM 659 N N . ILE A 1 83 ? -7.040 -0.150 4.979 1.00 93.75 83 ILE A N 1
ATOM 660 C CA . ILE A 1 83 ? -7.050 0.588 6.245 1.00 93.75 83 ILE A CA 1
ATOM 661 C C . ILE A 1 83 ? -8.486 0.929 6.649 1.00 93.75 83 ILE A C 1
ATOM 663 O O . ILE A 1 83 ? -9.283 1.234 5.764 1.00 93.75 83 ILE A O 1
ATOM 667 N N . PRO A 1 84 ? -8.831 0.937 7.946 1.00 92.88 84 PRO A N 1
ATOM 668 C CA . PRO A 1 84 ? -10.127 1.439 8.398 1.00 92.88 84 PRO A CA 1
ATOM 669 C C . PRO A 1 84 ? -10.356 2.893 7.960 1.00 92.88 84 PRO A C 1
ATOM 671 O O . PRO A 1 84 ? -9.431 3.717 8.001 1.00 92.88 84 PRO A O 1
ATOM 674 N N . LEU A 1 85 ? -11.579 3.228 7.551 1.00 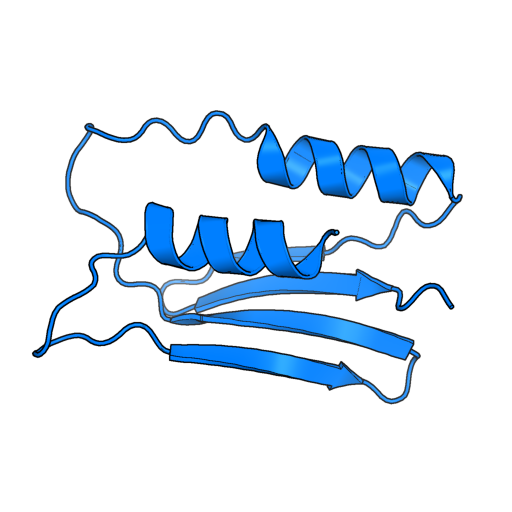89.19 85 LEU A N 1
ATOM 675 C CA . LEU A 1 85 ? -12.010 4.614 7.401 1.00 89.19 85 LEU A CA 1
ATOM 676 C C . LEU A 1 85 ? -12.293 5.171 8.789 1.00 89.19 85 LEU A C 1
ATOM 678 O O . LEU A 1 85 ? -13.198 4.723 9.484 1.00 89.19 85 LEU A O 1
ATOM 682 N N . ILE A 1 86 ? -11.497 6.155 9.180 1.00 80.94 86 ILE A N 1
ATOM 683 C CA . ILE A 1 86 ? -11.686 6.881 10.429 1.00 80.94 86 ILE A CA 1
ATOM 684 C C . ILE A 1 86 ? -12.265 8.238 10.036 1.00 80.94 86 ILE A C 1
ATOM 686 O O . ILE A 1 86 ? -11.647 8.953 9.240 1.00 80.94 86 ILE A O 1
ATOM 690 N N . GLY A 1 87 ? -13.485 8.505 10.506 1.00 64.75 87 GLY A N 1
ATOM 691 C CA . GLY A 1 87 ? -14.208 9.763 10.303 1.00 64.75 87 GLY A CA 1
ATOM 692 C C . GLY A 1 87 ? -13.671 10.903 11.152 1.00 64.75 87 GLY A C 1
ATOM 693 O O . GLY A 1 87 ? -13.036 10.619 12.192 1.00 64.75 87 GLY A O 1
#

Secondary structure (DSSP, 8-state):
-HHHHHHHHHHHHB---SSS---EEEEE-TTSEEEEEEE--B--STT-----HHHHHHHHHHHHTT----EEEE-SSEEEEEEE---

pLDDT: mean 85.97, std 11.15, range [48.03, 96.69]

Radius of gyration: 13.48 Å; chains: 1; bounding box: 38×23×41 Å